Protein AF-A0A7H4PEQ6-F1 (afdb_monomer_lite)

InterPro domains:
  IPR003855 Potassium transporter [PTHR30540] (3-85)
  IPR053951 K+ potassium transporter, integral membrane domain [PF02705] (1-88)

pLDDT: mean 90.84, std 6.07, range [61.91, 98.12]

Organism: NCBI:txid1134687

Structure (mmCIF, N/CA/C/O backbone):
data_AF-A0A7H4PEQ6-F1
#
_entry.id   AF-A0A7H4PEQ6-F1
#
loop_
_atom_site.group_PDB
_atom_site.id
_atom_site.type_symbol
_atom_site.label_atom_id
_atom_site.label_alt_id
_atom_site.label_comp_id
_atom_site.label_asym_id
_atom_site.label_entity_id
_atom_site.label_seq_id
_atom_site.pdbx_PDB_ins_code
_atom_site.Cartn_x
_atom_site.Cartn_y
_atom_site.Cartn_z
_atom_site.occupancy
_atom_site.B_iso_or_equiv
_atom_site.auth_seq_id
_atom_site.auth_comp_id
_atom_site.auth_asym_id
_atom_site.auth_atom_id
_atom_site.pdbx_PDB_model_num
ATOM 1 N N . MET A 1 1 ? 9.450 1.561 32.425 1.00 63.69 1 MET A N 1
ATOM 2 C CA . MET A 1 1 ? 9.494 0.532 31.361 1.00 63.69 1 MET A CA 1
ATOM 3 C C . MET A 1 1 ? 8.195 0.458 30.556 1.00 63.69 1 MET A C 1
ATOM 5 O O . MET A 1 1 ? 8.278 0.590 29.346 1.00 63.69 1 MET A O 1
ATOM 9 N N . GLY A 1 2 ? 7.007 0.350 31.175 1.00 80.38 2 GLY A N 1
ATOM 10 C CA . GLY A 1 2 ? 5.727 0.299 30.433 1.00 80.38 2 GLY A CA 1
ATOM 11 C C . GLY A 1 2 ? 5.430 1.510 29.529 1.00 80.38 2 GLY A C 1
ATOM 12 O O . GLY A 1 2 ? 5.003 1.328 28.396 1.00 80.38 2 GLY A O 1
ATOM 13 N N . PHE A 1 3 ? 5.736 2.735 29.978 1.00 86.50 3 PHE A N 1
ATOM 14 C CA . PHE A 1 3 ? 5.549 3.953 29.170 1.00 86.50 3 PHE A CA 1
ATOM 15 C C . PHE A 1 3 ? 6.438 4.008 27.918 1.00 86.50 3 PHE A C 1
ATOM 17 O O . PHE A 1 3 ? 5.963 4.405 26.862 1.00 86.50 3 PHE A O 1
ATOM 24 N N . ILE A 1 4 ? 7.695 3.558 28.026 1.00 89.19 4 ILE A N 1
ATOM 25 C CA . ILE A 1 4 ? 8.649 3.525 26.903 1.00 89.19 4 ILE A CA 1
ATOM 26 C C . ILE A 1 4 ? 8.193 2.504 25.853 1.00 89.19 4 ILE A C 1
ATOM 28 O O . ILE A 1 4 ? 8.197 2.795 24.658 1.00 89.19 4 ILE A O 1
ATOM 32 N N . GLY A 1 5 ? 7.741 1.326 26.304 1.00 85.50 5 GLY A N 1
ATOM 33 C CA . GLY A 1 5 ? 7.168 0.314 25.417 1.00 85.50 5 GLY A CA 1
ATOM 34 C C . GLY A 1 5 ? 5.925 0.831 24.691 1.00 85.50 5 GLY A C 1
ATOM 35 O O . GLY A 1 5 ? 5.848 0.738 23.472 1.00 85.50 5 GLY A O 1
ATOM 36 N N . GLY A 1 6 ? 4.986 1.450 25.415 1.00 88.44 6 GLY A N 1
ATOM 37 C CA . GLY A 1 6 ? 3.764 2.011 24.829 1.00 88.44 6 GLY A CA 1
ATOM 38 C C . GLY A 1 6 ? 4.021 3.094 23.774 1.00 88.44 6 GLY A C 1
ATOM 39 O O . GLY A 1 6 ? 3.398 3.067 22.715 1.00 88.44 6 GLY A O 1
ATOM 40 N N . SER A 1 7 ? 4.969 4.009 24.013 1.00 88.00 7 SER A N 1
ATOM 41 C CA . SER A 1 7 ? 5.338 5.035 23.026 1.00 88.00 7 SER A CA 1
ATOM 42 C C . SER A 1 7 ? 5.994 4.451 21.776 1.00 88.00 7 SER A C 1
ATOM 44 O O . SER A 1 7 ? 5.738 4.934 20.676 1.00 88.00 7 SER A O 1
ATOM 46 N N . PHE A 1 8 ? 6.803 3.398 21.929 1.00 88.56 8 PHE A N 1
ATOM 47 C CA . PHE A 1 8 ? 7.437 2.720 20.799 1.00 88.56 8 PHE A CA 1
ATOM 48 C C . PHE A 1 8 ? 6.396 2.037 19.900 1.00 88.56 8 PHE A C 1
ATOM 50 O O . PHE A 1 8 ? 6.388 2.256 18.693 1.00 88.56 8 PHE A O 1
ATOM 57 N N . PHE A 1 9 ? 5.446 1.304 20.492 1.00 88.62 9 PHE A N 1
ATOM 58 C CA . PHE A 1 9 ? 4.346 0.688 19.740 1.00 88.62 9 PHE A CA 1
ATOM 59 C C . PHE A 1 9 ? 3.477 1.714 19.015 1.00 88.62 9 PHE A C 1
ATOM 61 O O . PHE A 1 9 ? 3.069 1.482 17.881 1.00 88.62 9 PHE A O 1
ATOM 68 N N . TYR A 1 10 ? 3.205 2.857 19.647 1.00 88.56 10 TYR A N 1
ATOM 69 C CA . TYR A 1 10 ? 2.450 3.925 19.000 1.00 88.56 10 TYR A CA 1
ATOM 70 C C . TYR A 1 10 ? 3.185 4.482 17.773 1.00 88.56 10 TYR A C 1
ATOM 72 O O . TYR A 1 10 ? 2.564 4.707 16.735 1.00 88.56 10 TYR A O 1
ATOM 80 N N . GLY A 1 11 ? 4.509 4.646 17.870 1.00 87.25 11 GLY A N 1
ATOM 81 C CA . GLY A 1 11 ? 5.357 5.023 16.741 1.00 87.25 11 GLY A CA 1
ATOM 82 C C . GLY A 1 11 ? 5.259 4.027 15.585 1.00 87.25 11 GLY A C 1
ATOM 83 O O . GLY A 1 11 ? 4.932 4.421 14.471 1.00 87.25 11 GLY A O 1
ATOM 84 N N . GLU A 1 12 ? 5.450 2.735 15.852 1.00 90.69 12 GLU A N 1
ATOM 85 C CA . GLU A 1 12 ? 5.407 1.672 14.834 1.00 90.69 12 GLU A CA 1
ATOM 86 C C . GLU A 1 12 ? 4.067 1.604 14.082 1.00 90.69 12 GLU A C 1
ATOM 88 O O . GLU A 1 12 ? 4.038 1.449 12.856 1.00 90.69 12 GLU A O 1
ATOM 93 N N . VAL A 1 13 ? 2.950 1.784 14.799 1.00 87.25 13 VAL A N 1
ATOM 94 C CA . VAL A 1 13 ? 1.597 1.774 14.214 1.00 87.25 13 VAL A CA 1
ATOM 95 C C . VAL A 1 13 ? 1.382 2.938 13.242 1.00 87.25 13 VAL A C 1
ATOM 97 O O . VAL A 1 13 ? 0.651 2.783 12.264 1.00 87.25 13 VAL A O 1
ATOM 100 N N . VAL A 1 14 ? 2.018 4.089 13.473 1.00 90.31 14 VAL A N 1
ATOM 101 C CA . VAL A 1 14 ? 1.922 5.260 12.585 1.00 90.31 14 VAL A CA 1
ATOM 102 C C . VAL A 1 14 ? 2.953 5.200 11.454 1.00 90.31 14 VAL A C 1
ATOM 104 O O . VAL A 1 14 ? 2.643 5.560 10.319 1.00 90.31 14 VAL A O 1
ATOM 107 N N . ILE A 1 15 ? 4.165 4.721 11.735 1.00 91.69 15 ILE A N 1
ATOM 108 C CA . ILE A 1 15 ? 5.283 4.694 10.783 1.00 91.69 15 ILE A CA 1
ATOM 109 C C . ILE A 1 15 ? 5.049 3.664 9.674 1.00 91.69 15 ILE A C 1
ATOM 111 O O . ILE A 1 15 ? 5.262 3.971 8.504 1.00 91.69 15 ILE A O 1
ATOM 115 N N . THR A 1 16 ? 4.563 2.468 10.010 1.00 93.81 16 THR A N 1
ATOM 116 C CA . THR A 1 16 ? 4.348 1.382 9.037 1.00 93.81 16 THR A CA 1
ATOM 117 C C . THR A 1 16 ? 3.458 1.784 7.848 1.00 93.81 16 THR A C 1
ATOM 119 O O . THR A 1 16 ? 3.898 1.631 6.704 1.00 93.81 16 THR A O 1
ATOM 122 N N . PRO A 1 17 ? 2.232 2.317 8.044 1.00 91.75 17 PRO A N 1
ATOM 123 C CA . PRO A 1 17 ? 1.396 2.734 6.920 1.00 91.75 17 PRO A CA 1
ATOM 124 C C . PRO A 1 17 ? 2.014 3.901 6.142 1.00 91.75 17 PRO A C 1
ATOM 126 O O . PRO A 1 17 ? 1.869 3.952 4.923 1.00 91.75 17 PRO A O 1
ATOM 129 N N . ALA A 1 18 ? 2.737 4.804 6.812 1.00 93.75 18 ALA A N 1
ATOM 130 C CA . ALA A 1 18 ? 3.398 5.925 6.156 1.00 93.75 18 ALA A CA 1
ATOM 131 C C . ALA A 1 18 ? 4.524 5.455 5.219 1.00 93.75 18 ALA A C 1
ATOM 133 O O . ALA A 1 18 ? 4.523 5.810 4.042 1.00 93.75 18 ALA A O 1
ATOM 134 N N . ILE A 1 19 ? 5.435 4.607 5.710 1.00 94.44 19 ILE A N 1
ATOM 135 C CA . ILE A 1 19 ? 6.544 4.059 4.915 1.00 94.44 19 ILE A CA 1
ATOM 136 C C . ILE A 1 19 ? 6.013 3.224 3.750 1.00 94.44 19 ILE A C 1
ATOM 138 O O . ILE A 1 19 ? 6.489 3.376 2.629 1.00 94.44 19 ILE A O 1
ATOM 142 N N . SER A 1 20 ? 5.000 2.383 3.977 1.00 94.31 20 SER A N 1
ATOM 143 C CA . SER A 1 20 ? 4.443 1.547 2.909 1.00 94.31 20 SER A CA 1
ATOM 144 C C . SER A 1 20 ? 3.827 2.367 1.770 1.00 94.31 20 SER A C 1
ATOM 146 O O . SER A 1 20 ? 3.954 1.964 0.616 1.00 94.31 20 SER A O 1
ATOM 148 N N . VAL A 1 21 ? 3.145 3.481 2.066 1.00 95.06 21 VAL A N 1
ATOM 149 C CA . VAL A 1 21 ? 2.530 4.336 1.034 1.00 95.06 21 VAL A CA 1
ATOM 150 C C . VAL A 1 21 ? 3.581 5.176 0.314 1.00 95.06 21 VAL A C 1
ATOM 152 O O . VAL A 1 21 ? 3.548 5.239 -0.913 1.00 95.06 21 VAL A O 1
ATOM 155 N N . MET A 1 22 ? 4.532 5.768 1.046 1.00 94.38 22 MET A N 1
ATOM 156 C CA . MET A 1 22 ? 5.625 6.534 0.436 1.00 94.38 22 MET A CA 1
ATOM 157 C C . MET A 1 22 ? 6.461 5.651 -0.495 1.00 94.38 22 MET A C 1
ATOM 159 O O . MET A 1 22 ? 6.621 6.000 -1.657 1.00 94.38 22 MET A O 1
ATOM 163 N N . SER A 1 23 ? 6.858 4.453 -0.050 1.00 94.00 23 SER A N 1
ATOM 164 C CA . SER A 1 23 ? 7.609 3.491 -0.871 1.00 94.00 23 SER A CA 1
ATOM 165 C C . SER A 1 23 ? 6.887 3.115 -2.170 1.00 94.00 23 SER A C 1
ATOM 167 O O . SER A 1 23 ? 7.525 2.960 -3.211 1.00 94.00 23 SER A O 1
ATOM 169 N N . ALA A 1 24 ? 5.558 2.974 -2.136 1.00 92.88 24 ALA A N 1
ATOM 170 C CA . ALA A 1 24 ? 4.780 2.679 -3.336 1.00 92.88 24 ALA A CA 1
ATOM 171 C C . ALA A 1 24 ? 4.805 3.839 -4.346 1.00 92.88 24 ALA A C 1
ATOM 173 O O . ALA A 1 24 ? 4.813 3.600 -5.553 1.00 92.88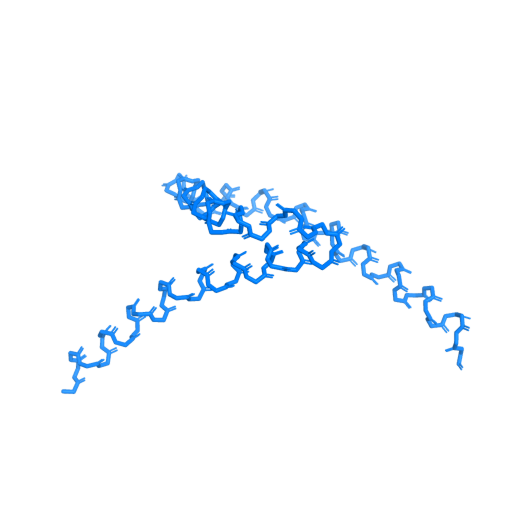 24 ALA A O 1
ATOM 174 N N . ILE A 1 25 ? 4.821 5.083 -3.860 1.00 93.88 25 ILE A N 1
ATOM 175 C CA . ILE A 1 25 ? 4.837 6.287 -4.699 1.00 93.88 25 ILE A CA 1
ATOM 176 C C . ILE A 1 25 ? 6.253 6.590 -5.201 1.00 93.88 25 ILE A C 1
ATOM 178 O O . ILE A 1 25 ? 6.414 6.867 -6.383 1.00 93.88 25 ILE A O 1
ATOM 182 N N . GLU A 1 26 ? 7.282 6.441 -4.368 1.00 93.06 26 GLU A N 1
ATOM 183 C CA . GLU A 1 26 ? 8.696 6.500 -4.782 1.00 93.06 26 GLU A CA 1
ATOM 184 C C . GLU A 1 26 ? 8.998 5.458 -5.874 1.00 93.06 26 GLU A C 1
ATOM 186 O O . GLU A 1 26 ? 9.714 5.726 -6.834 1.00 93.06 26 GLU A O 1
ATOM 191 N N . GLY A 1 27 ? 8.375 4.276 -5.806 1.00 91.44 27 GLY A N 1
ATOM 192 C CA . GLY A 1 27 ? 8.475 3.271 -6.866 1.00 91.44 27 GLY A CA 1
ATOM 193 C C . GLY A 1 27 ? 7.960 3.744 -8.236 1.00 91.44 27 GLY A C 1
ATOM 194 O O . GLY A 1 27 ? 8.447 3.267 -9.262 1.00 91.44 27 GLY A O 1
ATOM 195 N N . LEU A 1 28 ? 7.006 4.685 -8.277 1.00 90.06 28 LEU A N 1
ATOM 196 C CA . LEU A 1 28 ? 6.509 5.288 -9.523 1.00 90.06 28 LEU A CA 1
ATOM 197 C C . LEU A 1 28 ? 7.489 6.317 -10.101 1.00 90.06 28 LEU A C 1
ATOM 199 O O . LEU A 1 28 ? 7.541 6.478 -11.319 1.00 90.06 28 LEU A O 1
ATOM 203 N N . GLU A 1 29 ? 8.287 6.978 -9.261 1.00 90.62 29 GLU A N 1
ATOM 204 C CA . GLU A 1 29 ? 9.277 7.976 -9.685 1.00 90.62 29 GLU A CA 1
ATOM 205 C C . GLU A 1 29 ?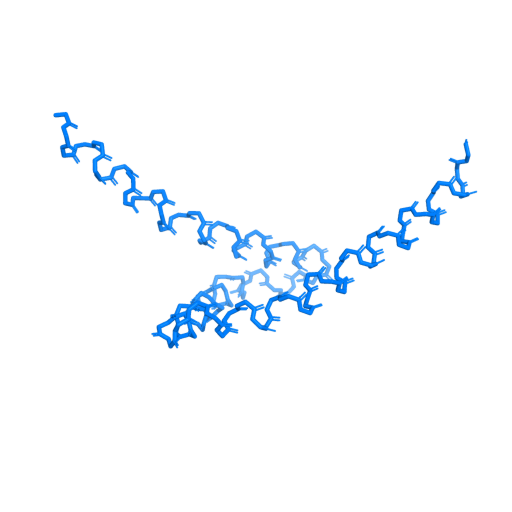 10.325 7.379 -10.635 1.00 90.62 29 GLU A C 1
ATOM 207 O O . GLU A 1 29 ? 10.742 8.029 -11.591 1.00 90.62 29 GLU A O 1
ATOM 212 N N . ILE A 1 30 ? 10.661 6.093 -10.459 1.00 89.69 30 ILE A N 1
ATOM 213 C CA . ILE A 1 30 ? 11.609 5.351 -11.311 1.00 89.69 30 ILE A CA 1
ATOM 214 C C . ILE A 1 30 ? 11.241 5.457 -12.801 1.00 89.69 30 ILE A C 1
ATOM 216 O O . ILE A 1 30 ? 12.120 5.489 -13.662 1.00 89.69 30 ILE A O 1
ATOM 220 N N . ILE A 1 31 ? 9.943 5.499 -13.111 1.00 89.81 31 ILE A N 1
ATOM 221 C CA . ILE A 1 31 ? 9.423 5.590 -14.482 1.00 89.81 31 ILE A CA 1
ATOM 222 C C . ILE A 1 31 ? 8.851 6.974 -14.824 1.00 89.81 31 ILE A C 1
ATOM 224 O O . ILE A 1 31 ? 8.559 7.230 -15.992 1.00 89.81 31 ILE A O 1
ATOM 228 N N . ALA A 1 32 ? 8.691 7.856 -13.836 1.00 90.19 32 ALA A N 1
ATOM 229 C CA . ALA A 1 32 ? 8.160 9.208 -13.984 1.00 90.19 32 ALA A CA 1
ATOM 230 C C . ALA A 1 32 ? 8.885 10.181 -13.026 1.00 90.19 32 ALA A C 1
ATOM 232 O O . ALA A 1 32 ? 8.337 10.525 -11.977 1.00 90.19 32 ALA A O 1
ATOM 233 N N . PRO A 1 33 ? 10.095 10.651 -13.390 1.00 88.00 33 PRO A N 1
ATOM 234 C CA . PRO A 1 33 ? 10.934 11.484 -12.519 1.00 88.00 33 PRO A CA 1
ATOM 235 C C . PRO A 1 33 ? 10.295 12.817 -12.108 1.00 88.00 33 PRO A C 1
ATOM 237 O O . PRO A 1 33 ? 10.588 13.345 -11.042 1.00 88.00 33 PRO A O 1
ATOM 240 N N . ASP A 1 34 ? 9.368 13.343 -12.917 1.00 89.50 34 ASP A N 1
ATOM 241 C CA . ASP A 1 34 ? 8.618 14.572 -12.611 1.00 89.50 34 ASP A CA 1
ATOM 242 C C . ASP A 1 34 ? 7.736 14.446 -11.347 1.00 89.50 34 ASP A C 1
ATOM 244 O O . ASP A 1 34 ? 7.194 15.442 -10.859 1.00 89.50 34 ASP A O 1
ATOM 248 N N . LEU A 1 35 ? 7.563 13.228 -10.815 1.00 89.00 35 LEU A N 1
ATOM 249 C CA . LEU A 1 35 ? 6.816 12.963 -9.588 1.00 89.00 35 LEU A CA 1
ATOM 250 C C . LEU A 1 35 ? 7.602 13.231 -8.299 1.00 89.00 35 LEU A C 1
ATOM 252 O O . LEU A 1 35 ? 6.948 13.288 -7.263 1.00 89.00 35 LEU A O 1
ATOM 256 N N . ASP A 1 36 ? 8.923 13.445 -8.329 1.00 88.38 36 ASP A N 1
ATOM 257 C CA . ASP A 1 36 ? 9.770 13.647 -7.131 1.00 88.38 36 ASP A CA 1
ATOM 258 C C . ASP A 1 36 ? 9.171 14.682 -6.154 1.00 88.38 36 ASP A C 1
ATOM 260 O O . ASP A 1 36 ? 8.876 14.398 -4.991 1.00 88.38 36 ASP A O 1
ATOM 264 N N . THR A 1 37 ? 8.820 15.869 -6.657 1.00 92.19 37 THR A N 1
ATOM 265 C CA . THR A 1 37 ? 8.227 16.935 -5.826 1.00 92.19 37 THR A CA 1
ATOM 266 C C . THR A 1 37 ? 6.788 16.624 -5.375 1.00 92.19 37 THR A C 1
ATOM 268 O O . THR A 1 37 ? 6.261 17.251 -4.453 1.00 92.19 37 THR A O 1
ATOM 271 N N . TRP A 1 38 ? 6.136 15.650 -6.012 1.00 92.88 38 TRP A N 1
ATOM 272 C CA . TRP A 1 38 ? 4.764 15.222 -5.740 1.00 92.88 38 TRP A CA 1
ATOM 273 C C . TRP A 1 38 ? 4.666 13.990 -4.835 1.00 92.88 38 TRP A C 1
ATOM 275 O O . TRP A 1 38 ? 3.570 13.720 -4.336 1.00 92.88 38 TRP A O 1
ATOM 285 N N . VAL A 1 39 ? 5.769 13.289 -4.547 1.00 92.44 39 VAL A N 1
ATOM 286 C CA . VAL A 1 39 ? 5.774 12.070 -3.718 1.00 92.44 39 VAL A CA 1
ATOM 287 C C . VAL A 1 39 ? 5.116 12.320 -2.359 1.00 92.44 39 VAL A C 1
ATOM 289 O O . VAL A 1 39 ? 4.165 11.628 -1.977 1.00 92.44 39 VAL A O 1
ATOM 292 N N . VAL A 1 40 ? 5.572 13.349 -1.640 1.00 94.00 40 VAL A N 1
ATOM 293 C CA . VAL A 1 40 ? 5.065 13.681 -0.299 1.00 94.00 40 VAL A CA 1
ATOM 294 C C . VAL A 1 40 ? 3.600 14.153 -0.340 1.00 94.00 40 VAL A C 1
ATOM 296 O O . VAL A 1 40 ? 2.784 13.573 0.387 1.00 94.00 40 VAL A O 1
ATOM 299 N N . PRO A 1 41 ? 3.199 15.132 -1.185 1.00 95.75 41 PRO A N 1
ATOM 300 C CA . PRO A 1 41 ? 1.795 15.529 -1.313 1.00 95.75 41 PRO A CA 1
ATOM 301 C C . PRO A 1 41 ? 0.843 14.369 -1.630 1.00 95.75 41 PRO A C 1
ATOM 303 O O . PRO A 1 41 ? -0.201 14.237 -0.987 1.00 95.75 41 PRO A O 1
ATOM 306 N N . ILE A 1 42 ? 1.199 13.504 -2.586 1.00 94.94 42 ILE A N 1
ATOM 307 C CA . ILE A 1 42 ? 0.360 12.365 -2.979 1.00 94.94 42 ILE A CA 1
ATOM 308 C C . ILE A 1 42 ? 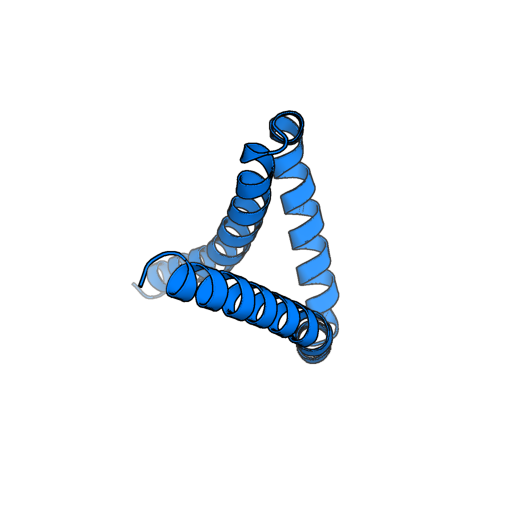0.252 11.369 -1.822 1.00 94.94 42 ILE A C 1
ATOM 310 O O . ILE A 1 42 ? -0.848 10.904 -1.525 1.00 94.94 42 ILE A O 1
ATOM 314 N N . SER A 1 43 ? 1.352 11.096 -1.117 1.00 94.69 43 SER A N 1
ATOM 315 C CA . SER A 1 43 ? 1.355 10.189 0.037 1.00 94.69 43 SER A CA 1
ATOM 316 C C . SER A 1 43 ? 0.391 10.655 1.127 1.00 94.69 43 SER A C 1
ATOM 318 O O . SER A 1 43 ? -0.399 9.860 1.639 1.00 94.69 43 SER A O 1
ATOM 320 N N . ILE A 1 44 ? 0.390 11.955 1.440 1.00 95.38 44 ILE A N 1
ATOM 321 C CA . ILE A 1 44 ? -0.526 12.552 2.422 1.00 95.38 44 ILE A CA 1
ATOM 322 C C . ILE A 1 44 ? -1.981 12.392 1.974 1.00 95.38 44 ILE A C 1
ATOM 324 O O . ILE A 1 44 ? -2.830 12.004 2.780 1.00 95.38 44 ILE A O 1
ATOM 328 N N . ILE A 1 45 ? -2.276 12.655 0.698 1.00 96.62 45 ILE A N 1
ATOM 329 C CA . ILE A 1 45 ? -3.626 12.507 0.136 1.00 96.62 45 ILE A CA 1
ATOM 330 C C . ILE A 1 45 ? -4.088 11.049 0.239 1.00 96.62 45 ILE A C 1
ATOM 332 O O . ILE A 1 45 ? -5.183 10.787 0.739 1.00 96.62 45 ILE A O 1
ATOM 336 N N . VAL A 1 46 ? -3.251 10.096 -0.176 1.00 94.31 46 VAL A N 1
ATOM 337 C CA . VAL A 1 46 ? -3.564 8.660 -0.144 1.00 94.31 46 VAL A CA 1
ATOM 338 C C . VAL A 1 46 ? -3.798 8.184 1.287 1.00 94.31 46 VAL A C 1
ATOM 340 O O . VAL A 1 46 ? -4.823 7.558 1.552 1.00 94.31 46 VAL A O 1
ATOM 343 N N . LEU A 1 47 ? -2.910 8.519 2.228 1.00 93.94 47 LEU A N 1
ATOM 344 C CA . LEU A 1 47 ? -3.074 8.169 3.643 1.00 93.94 47 LEU A CA 1
ATOM 345 C C . LEU A 1 47 ? -4.367 8.757 4.213 1.00 93.94 47 LEU A C 1
ATOM 347 O O . LEU A 1 47 ? -5.143 8.041 4.844 1.00 93.94 47 LEU A O 1
ATOM 351 N N . THR A 1 48 ? -4.639 10.034 3.941 1.00 94.50 48 THR A N 1
ATOM 352 C CA . THR A 1 48 ? -5.858 10.709 4.407 1.00 94.50 48 THR A CA 1
ATOM 353 C C . THR A 1 48 ? -7.109 9.997 3.900 1.00 94.50 48 THR A C 1
ATOM 355 O O . THR A 1 48 ? -8.011 9.707 4.686 1.00 94.50 48 THR A O 1
ATOM 358 N N . LEU A 1 49 ? -7.160 9.658 2.609 1.00 92.69 49 LEU A N 1
ATOM 359 C CA . LEU A 1 49 ? -8.286 8.938 2.014 1.00 92.69 49 LEU A CA 1
ATOM 360 C C . LEU A 1 49 ? -8.428 7.522 2.584 1.00 92.69 49 LEU A C 1
ATOM 362 O O . LEU A 1 49 ? -9.538 7.1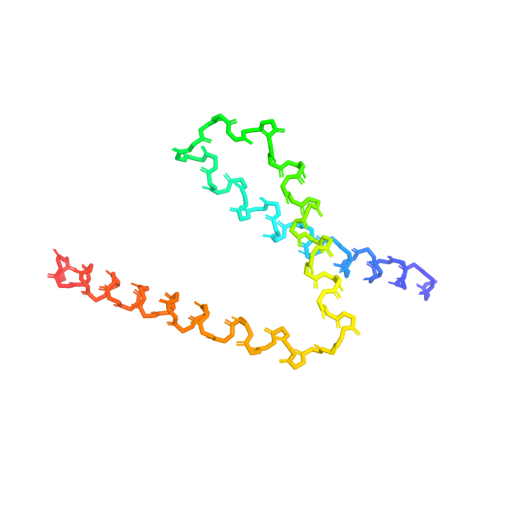13 2.928 1.00 92.69 49 LEU A O 1
ATOM 366 N N . LEU A 1 50 ? -7.322 6.789 2.738 1.00 90.62 50 LEU A N 1
ATOM 367 C CA . LEU A 1 50 ? -7.327 5.446 3.319 1.00 90.62 50 LEU A CA 1
ATOM 368 C C . LEU A 1 50 ? -7.899 5.454 4.738 1.00 90.62 50 LEU A C 1
ATOM 370 O O . LEU A 1 50 ? -8.820 4.687 5.028 1.00 90.62 50 LEU A O 1
ATOM 374 N N . PHE A 1 51 ? -7.415 6.342 5.607 1.00 90.06 51 PHE A N 1
ATOM 375 C CA . PHE A 1 51 ? -7.919 6.454 6.976 1.00 90.06 51 PHE A CA 1
ATOM 376 C C . PHE A 1 51 ? -9.360 6.989 7.031 1.00 90.06 51 PHE A C 1
ATOM 378 O O . PHE A 1 51 ? -10.156 6.530 7.855 1.00 90.06 51 PHE A O 1
ATOM 385 N N . ALA A 1 52 ? -9.746 7.893 6.125 1.00 91.50 52 ALA A N 1
ATOM 386 C CA . ALA A 1 52 ? -11.121 8.384 6.028 1.00 91.50 52 ALA A CA 1
ATOM 387 C C . ALA A 1 52 ? -12.118 7.266 5.669 1.00 91.50 52 ALA A C 1
ATOM 389 O O . ALA A 1 52 ? -13.210 7.194 6.241 1.00 91.50 52 ALA A O 1
ATOM 390 N N . ILE A 1 53 ? -11.741 6.361 4.762 1.00 88.06 53 ILE A N 1
ATOM 391 C CA . ILE A 1 53 ? -12.561 5.199 4.393 1.00 88.06 53 ILE A CA 1
ATOM 392 C C . ILE A 1 53 ? -12.591 4.179 5.538 1.00 88.06 53 ILE A C 1
ATOM 394 O O . ILE A 1 53 ? -13.659 3.659 5.858 1.00 88.06 53 ILE A O 1
ATOM 398 N N . GLN A 1 54 ? -11.459 3.937 6.210 1.00 87.00 54 GLN A N 1
ATOM 399 C CA . GLN A 1 54 ? -11.376 3.014 7.351 1.00 87.00 54 GLN A CA 1
ATOM 400 C C . GLN A 1 54 ? -12.323 3.389 8.498 1.00 87.00 54 GLN A C 1
ATOM 402 O O . GLN A 1 54 ? -12.871 2.495 9.145 1.00 87.00 54 GLN A O 1
ATOM 407 N N . LYS A 1 55 ? -12.586 4.688 8.712 1.00 85.44 55 LYS A N 1
ATOM 408 C CA . LYS A 1 55 ? -13.549 5.175 9.718 1.00 85.44 55 LYS A CA 1
ATOM 409 C C . LYS A 1 55 ? -14.952 4.574 9.552 1.00 85.44 55 LYS A C 1
ATOM 411 O O . LYS A 1 55 ? -15.654 4.389 10.541 1.00 85.44 55 LYS A O 1
ATOM 416 N N . HIS A 1 56 ? -15.361 4.255 8.325 1.00 84.19 56 HIS A N 1
ATOM 417 C CA . HIS A 1 56 ? -16.683 3.694 8.018 1.00 84.19 56 HIS A CA 1
ATOM 418 C C . HIS A 1 56 ? -16.743 2.162 8.167 1.00 84.19 56 HIS A C 1
ATOM 420 O O . HIS A 1 56 ? -17.762 1.544 7.864 1.00 84.19 56 HIS A O 1
ATOM 426 N N . GLY A 1 57 ? -15.664 1.544 8.653 1.00 83.25 57 GLY A N 1
ATOM 427 C CA . GLY A 1 57 ? -15.557 0.115 8.907 1.00 83.25 57 GLY A CA 1
ATOM 428 C C . GLY A 1 57 ? -14.565 -0.575 7.973 1.00 83.25 57 GLY A C 1
ATOM 429 O O . GLY A 1 57 ? -14.511 -0.330 6.766 1.00 83.25 57 GLY A O 1
ATOM 430 N N . THR A 1 58 ? -13.810 -1.520 8.528 1.00 83.12 58 THR A N 1
ATOM 431 C CA . THR A 1 58 ? -12.786 -2.298 7.808 1.00 83.12 58 THR A CA 1
ATOM 432 C C . THR A 1 58 ? -13.368 -3.178 6.697 1.00 83.12 58 THR A C 1
ATOM 434 O O . THR A 1 58 ? -12.666 -3.515 5.745 1.00 83.12 58 THR A O 1
ATOM 437 N N . SER A 1 59 ? -14.669 -3.490 6.755 1.00 86.94 59 SER A N 1
ATOM 438 C CA . SER A 1 59 ? -15.374 -4.232 5.701 1.00 86.94 59 SER A CA 1
ATOM 439 C C . SER A 1 59 ? -15.365 -3.497 4.356 1.00 86.94 59 SER A C 1
ATOM 441 O O . SER A 1 59 ? -15.233 -4.138 3.313 1.00 86.94 59 SER A O 1
ATOM 443 N N . MET A 1 60 ? -15.460 -2.162 4.355 1.00 83.12 60 MET A N 1
ATOM 444 C CA . MET A 1 60 ? -15.424 -1.380 3.113 1.00 83.12 60 MET A CA 1
ATOM 445 C C . MET A 1 60 ? -14.046 -1.429 2.458 1.00 83.12 60 MET A C 1
ATOM 447 O O . MET A 1 60 ? -13.947 -1.641 1.251 1.00 83.12 60 MET A O 1
ATOM 451 N N . VAL A 1 61 ? -12.989 -1.327 3.265 1.00 86.69 61 VAL A N 1
ATOM 452 C CA . VAL A 1 61 ? -11.606 -1.458 2.794 1.00 86.69 61 VAL A CA 1
ATOM 453 C C . VAL A 1 61 ? -11.373 -2.849 2.218 1.00 86.69 61 VAL A C 1
ATOM 455 O O . VAL A 1 61 ? -10.876 -2.967 1.105 1.00 86.69 61 VAL A O 1
ATOM 458 N N . GLY A 1 62 ? -11.817 -3.901 2.912 1.00 86.06 62 GLY A N 1
ATOM 459 C CA . GLY A 1 62 ? -11.692 -5.274 2.423 1.00 86.06 62 GLY A CA 1
ATOM 460 C C . GLY A 1 62 ? -12.358 -5.491 1.060 1.00 86.06 62 GLY A C 1
ATOM 461 O O . GLY A 1 62 ? -11.769 -6.125 0.188 1.00 86.06 62 GLY A O 1
ATOM 462 N N . LYS A 1 63 ? -13.545 -4.914 0.831 1.00 89.50 63 LYS A N 1
ATOM 463 C CA . LYS A 1 63 ? -14.251 -5.017 -0.459 1.00 89.50 63 LYS A CA 1
ATOM 464 C C . LYS A 1 63 ? -13.547 -4.279 -1.600 1.00 89.50 63 LYS A C 1
ATOM 466 O O . LYS A 1 63 ? -13.643 -4.732 -2.734 1.00 89.50 63 LYS A O 1
ATOM 471 N N . LEU A 1 64 ? -12.853 -3.176 -1.313 1.00 88.31 64 LEU A N 1
ATOM 472 C CA . LEU A 1 64 ? -12.085 -2.430 -2.314 1.00 88.31 64 LEU A CA 1
ATOM 473 C C . LEU A 1 64 ? -10.738 -3.098 -2.615 1.00 88.31 64 LEU A C 1
ATOM 475 O O . LEU A 1 64 ? -10.351 -3.226 -3.773 1.00 88.31 64 LEU A O 1
ATOM 479 N N . PHE A 1 65 ? -10.033 -3.544 -1.577 1.00 90.00 65 PHE A N 1
ATOM 480 C CA . PHE A 1 65 ? -8.697 -4.116 -1.712 1.00 90.00 65 PHE A CA 1
ATOM 481 C C . PHE A 1 65 ? -8.714 -5.545 -2.258 1.00 90.00 65 PHE A C 1
ATOM 483 O O . PHE A 1 65 ? -7.793 -5.914 -2.980 1.00 90.00 65 PHE A O 1
ATOM 490 N N . ALA A 1 66 ? -9.742 -6.352 -1.973 1.00 93.19 66 ALA A N 1
ATOM 491 C CA . ALA A 1 66 ? -9.778 -7.743 -2.429 1.00 93.19 66 ALA A CA 1
ATOM 492 C C . ALA A 1 66 ? -9.712 -7.891 -3.968 1.00 93.19 66 ALA A C 1
ATOM 494 O O . ALA A 1 66 ? -8.875 -8.665 -4.438 1.00 93.19 66 ALA A O 1
ATOM 495 N N . PRO A 1 67 ? -10.489 -7.141 -4.778 1.00 96.00 67 PRO A N 1
ATOM 496 C CA . PRO A 1 67 ? -10.346 -7.162 -6.235 1.00 96.00 67 PRO A CA 1
ATOM 497 C C . PRO A 1 67 ? -8.966 -6.698 -6.718 1.00 96.00 67 PRO A C 1
ATOM 499 O O . PRO A 1 67 ? -8.396 -7.316 -7.614 1.00 96.00 67 PRO A O 1
ATOM 502 N N . ILE A 1 68 ? -8.407 -5.646 -6.106 1.00 95.06 68 ILE A N 1
ATOM 503 C CA 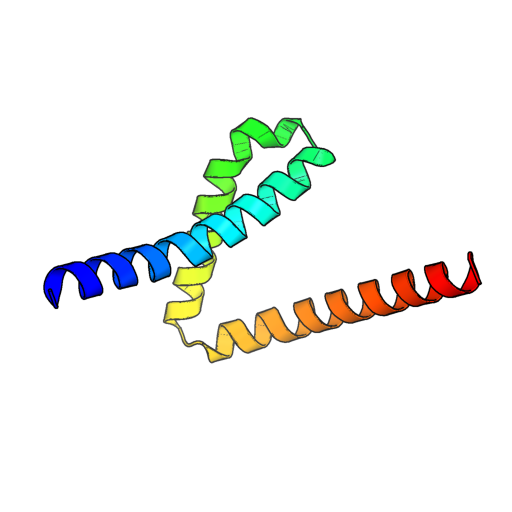. ILE A 1 68 ? -7.085 -5.103 -6.464 1.00 95.06 68 ILE A CA 1
ATOM 504 C C . ILE A 1 68 ? -5.997 -6.158 -6.231 1.00 95.06 68 ILE A C 1
ATOM 506 O O . ILE A 1 68 ? -5.178 -6.414 -7.111 1.00 95.06 68 ILE A O 1
ATOM 510 N N . MET A 1 69 ? -6.033 -6.824 -5.075 1.00 95.75 69 MET A N 1
ATOM 511 C CA . MET A 1 69 ? -5.105 -7.903 -4.729 1.00 95.75 69 MET A CA 1
ATOM 512 C C . MET A 1 69 ? -5.230 -9.092 -5.682 1.00 95.75 69 MET A C 1
ATOM 514 O O . MET A 1 69 ? -4.221 -9.664 -6.085 1.00 95.75 69 MET A O 1
ATOM 518 N N . LEU A 1 70 ? -6.452 -9.458 -6.072 1.00 97.44 70 LEU A N 1
ATOM 519 C CA . LEU A 1 70 ? -6.679 -10.546 -7.021 1.00 97.44 70 LEU A CA 1
ATOM 520 C C . LEU A 1 70 ? -6.071 -10.221 -8.390 1.00 97.44 70 LEU A C 1
ATOM 522 O O . LEU A 1 70 ? -5.360 -11.053 -8.951 1.00 97.44 70 LEU A O 1
ATOM 526 N N . ILE A 1 71 ? -6.288 -9.005 -8.899 1.00 97.94 71 ILE A N 1
ATOM 527 C CA . ILE A 1 71 ? -5.679 -8.539 -10.154 1.00 97.94 71 ILE A CA 1
ATOM 528 C C . ILE A 1 71 ? -4.151 -8.567 -10.048 1.00 97.94 71 ILE A C 1
ATOM 530 O O . ILE A 1 71 ? -3.484 -9.083 -10.943 1.00 97.94 71 ILE A O 1
ATOM 534 N N . TRP A 1 72 ? -3.597 -8.071 -8.941 1.00 95.81 72 TRP A N 1
ATOM 535 C CA . TRP A 1 72 ? -2.159 -8.077 -8.688 1.00 95.81 72 TRP A CA 1
ATOM 536 C C . TRP A 1 72 ? -1.563 -9.492 -8.712 1.00 95.81 72 TRP A C 1
ATOM 538 O O . TRP A 1 72 ? -0.596 -9.745 -9.431 1.00 95.81 72 TRP A O 1
ATOM 548 N N . PHE A 1 73 ? -2.163 -10.443 -7.991 1.00 97.50 73 PHE A N 1
ATOM 549 C CA . PHE A 1 73 ? -1.688 -11.828 -7.978 1.00 97.50 73 PHE A CA 1
ATOM 550 C C . PHE A 1 73 ? -1.809 -12.507 -9.341 1.00 97.50 73 PHE A C 1
ATOM 552 O O . PHE A 1 73 ? -0.904 -13.245 -9.726 1.00 97.50 73 PHE A O 1
ATOM 559 N N . LEU A 1 74 ? -2.882 -12.246 -10.093 1.00 98.12 74 LEU A N 1
ATOM 560 C CA . LEU A 1 74 ? -3.022 -12.763 -11.454 1.00 98.12 74 LEU A CA 1
ATOM 561 C C . LEU A 1 74 ? -1.938 -12.212 -12.386 1.00 98.12 74 LEU A C 1
ATOM 563 O O . LEU A 1 74 ? -1.349 -12.979 -13.146 1.00 98.12 74 LEU A O 1
ATOM 567 N N . LEU A 1 75 ? -1.633 -10.913 -12.304 1.00 97.75 75 LEU A N 1
ATOM 568 C CA . LEU A 1 75 ? -0.547 -10.303 -13.074 1.00 97.75 75 LEU A CA 1
ATOM 569 C C . LEU A 1 75 ? 0.799 -10.962 -12.749 1.00 97.75 75 LEU A C 1
ATOM 571 O O . LEU A 1 75 ? 1.514 -11.368 -13.666 1.00 97.75 75 LEU A O 1
ATOM 575 N N . LEU A 1 76 ? 1.121 -11.139 -11.464 1.00 97.00 76 LEU A N 1
ATOM 576 C CA . LEU A 1 76 ? 2.344 -11.827 -11.044 1.00 97.00 76 LEU A CA 1
ATOM 577 C C . LEU A 1 76 ? 2.388 -13.285 -11.517 1.00 97.00 76 LEU A C 1
ATOM 579 O O . LEU A 1 76 ? 3.434 -13.738 -11.975 1.00 97.00 76 LEU A O 1
ATOM 583 N N . ALA A 1 77 ? 1.269 -14.010 -11.455 1.00 96.88 77 ALA A N 1
ATOM 584 C CA . ALA A 1 77 ? 1.191 -15.396 -11.911 1.00 96.88 77 ALA A CA 1
ATOM 585 C C . ALA A 1 77 ? 1.454 -15.518 -13.420 1.00 96.88 77 ALA A C 1
ATOM 587 O O . ALA A 1 77 ? 2.247 -16.360 -13.840 1.00 96.88 77 ALA A O 1
ATOM 588 N N . VAL A 1 78 ? 0.843 -14.653 -14.236 1.00 97.56 78 VAL A N 1
ATOM 589 C CA . VAL A 1 78 ? 1.035 -14.642 -15.695 1.00 97.56 78 VAL A CA 1
ATOM 590 C C . VAL A 1 78 ? 2.470 -14.262 -16.061 1.00 97.56 78 VAL A C 1
ATOM 592 O O . VAL A 1 78 ? 3.104 -14.946 -16.868 1.00 97.56 78 VAL A O 1
ATOM 595 N N . LEU A 1 79 ? 3.010 -13.196 -15.460 1.00 96.56 79 LEU A N 1
ATOM 596 C CA . LEU A 1 79 ? 4.383 -12.753 -15.713 1.00 96.56 79 LEU A CA 1
ATOM 597 C C . LEU A 1 79 ? 5.410 -13.792 -15.245 1.00 96.56 79 LEU A C 1
ATOM 599 O O . LEU A 1 79 ? 6.370 -14.075 -15.965 1.00 96.56 79 LEU A O 1
ATOM 603 N N . GLY A 1 80 ? 5.183 -14.399 -14.079 1.00 95.81 80 GLY A N 1
ATOM 604 C CA . GLY A 1 80 ? 6.017 -15.463 -13.531 1.00 95.81 80 GLY A CA 1
ATOM 605 C C . GLY A 1 80 ? 6.022 -16.703 -14.420 1.00 95.81 80 GLY A C 1
ATOM 606 O O . GLY A 1 80 ? 7.093 -17.173 -14.800 1.00 95.81 80 GLY A O 1
ATOM 607 N N . ALA A 1 81 ? 4.844 -17.181 -14.835 1.00 96.50 81 ALA A N 1
ATOM 608 C CA . ALA A 1 81 ? 4.722 -18.316 -15.748 1.00 96.50 81 ALA A CA 1
ATOM 609 C C . ALA A 1 81 ? 5.445 -18.053 -17.076 1.00 96.50 81 ALA A C 1
ATOM 611 O O . ALA A 1 81 ? 6.238 -18.881 -17.523 1.00 96.50 81 ALA A O 1
ATOM 612 N N . ARG A 1 82 ? 5.251 -16.868 -17.676 1.00 95.94 82 ARG A N 1
ATOM 613 C CA . ARG A 1 82 ? 5.970 -16.465 -18.894 1.00 95.94 82 ARG A CA 1
ATOM 614 C C . ARG A 1 82 ? 7.489 -16.512 -18.703 1.00 95.94 82 ARG A C 1
ATOM 616 O O . ARG A 1 82 ? 8.188 -16.970 -19.601 1.00 95.94 82 ARG A O 1
ATOM 623 N N . SER A 1 83 ? 7.993 -16.034 -17.565 1.00 93.56 83 SER A N 1
ATOM 624 C CA . SER A 1 83 ? 9.429 -16.028 -17.262 1.00 93.56 83 SER A CA 1
ATOM 625 C C . SER A 1 83 ? 10.006 -17.445 -17.187 1.00 93.56 83 SER A C 1
ATOM 627 O O . SER A 1 83 ? 11.053 -17.699 -17.777 1.00 93.56 83 SER A O 1
ATOM 629 N N . ILE A 1 84 ? 9.291 -18.376 -16.541 1.00 95.38 84 ILE A N 1
ATOM 630 C CA . ILE A 1 84 ? 9.691 -19.789 -16.430 1.00 95.38 84 ILE A CA 1
ATOM 631 C C . ILE A 1 84 ? 9.772 -20.441 -17.817 1.00 95.38 84 ILE A C 1
ATOM 633 O O . ILE A 1 84 ? 10.766 -21.080 -18.136 1.00 95.38 84 ILE A O 1
ATOM 637 N N . PHE A 1 85 ? 8.775 -20.238 -18.685 1.00 94.88 85 PHE A N 1
ATOM 638 C CA . PHE A 1 85 ? 8.812 -20.810 -20.039 1.00 94.88 85 PHE A CA 1
ATOM 639 C C . PHE A 1 85 ? 9.878 -20.176 -20.943 1.00 94.88 85 PHE A C 1
ATOM 641 O O . PHE A 1 85 ? 10.383 -20.834 -21.849 1.00 94.88 85 PHE A O 1
ATOM 648 N N . ALA A 1 86 ? 10.215 -18.902 -20.723 1.00 90.00 86 ALA A N 1
ATOM 649 C CA . ALA A 1 86 ? 11.235 -18.198 -21.500 1.00 90.00 86 ALA A CA 1
ATOM 650 C C . ALA A 1 86 ? 12.675 -18.559 -21.089 1.00 90.00 86 ALA A C 1
ATOM 652 O O . ALA A 1 86 ? 13.597 -18.346 -21.877 1.00 90.00 86 ALA A O 1
ATOM 653 N N . LYS A 1 87 ? 12.878 -19.068 -19.868 1.00 76.50 87 LYS A N 1
ATOM 654 C CA . LYS A 1 87 ? 14.170 -19.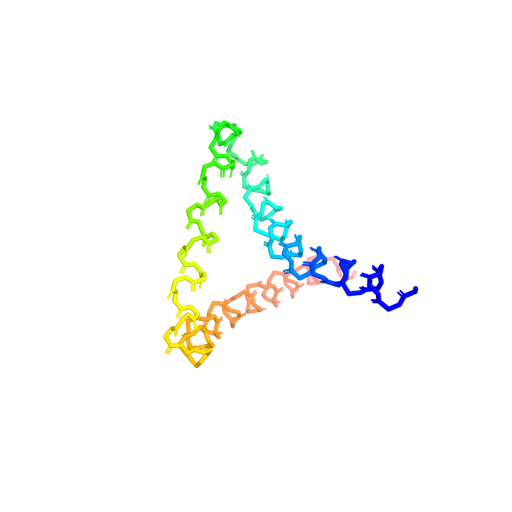501 -19.319 1.00 76.50 87 LYS A CA 1
ATOM 655 C C . LYS A 1 87 ? 13.973 -20.811 -18.534 1.00 76.50 87 LYS A C 1
ATOM 657 O O . LYS A 1 87 ? 13.896 -20.740 -17.305 1.00 76.50 87 LYS A O 1
ATOM 662 N N . PRO A 1 88 ? 13.817 -21.953 -19.229 1.00 61.91 88 PRO A N 1
ATOM 663 C CA . PRO A 1 88 ? 13.638 -23.247 -18.576 1.00 61.91 88 PRO A CA 1
ATOM 664 C C . PRO A 1 88 ? 14.869 -23.667 -17.765 1.00 61.91 88 PRO A C 1
ATOM 666 O O . PRO A 1 88 ? 15.998 -23.266 -18.138 1.00 61.91 88 PRO A O 1
#

Radius of gyration: 17.88 Å; chains: 1; bounding box: 31×40×53 Å

Sequence (88 aa):
MGFIGGSFFYGEVVITPAISVMSAIEGLEIIAPDLDTWVVPISIIVLTLLFAIQKHGTSMVGKLFAPIMLIWFLLLAVLGARSIFAKP

Foldseek 3Di:
DVVVVVVVVVCCVVVVLLCVLLVVQVVVCVVPVVCPVVSVVVSVVVVVVVVVQCVVPVVSVCVVVVVVVVVVVVVCVVVVVVVVVVPD

Secondary structure (DSSP, 8-state):
-HHHHHHHHHHHHHHHHHHHHHHHHHHHHTT-GGGGGGHHHHHHHHHHHHHHHHTT-HHHHHHHHHHHHHHHHHHHHHHHHHHHHH--